Protein AF-A0A1H9WX86-F1 (afdb_monomer_lite)

Sequence (57 aa):
MIPRYALCTGGTRDGKRYPLHREIRPGYEFTWDGSTYRVIRRVVQTGAGPMWVATAA

Foldseek 3Di:
DQWEWEQEPDDPRHRDIDTDPDDDDQQDWDDDPNFIWGWHDWDQDPPRGIYTYTYGD

Secondary structure (DSSP, 8-state):
-PPEEEEEESSTTTTPEEEE-S---TT-EEEETTEEEEEEEEEEETTTEEEEEEEE-

pLDDT: mean 77.75, std 9.81, range [51.97, 89.38]

Structure (mmCIF, N/CA/C/O backbone):
data_AF-A0A1H9WX86-F1
#
_entry.id   AF-A0A1H9WX86-F1
#
loop_
_atom_site.group_PDB
_atom_site.id
_atom_site.type_symbol
_atom_site.label_atom_id
_atom_site.label_alt_id
_atom_site.label_comp_id
_atom_site.label_asym_id
_atom_site.label_entity_id
_atom_site.label_seq_id
_atom_site.pdbx_PDB_ins_code
_atom_site.Cartn_x
_atom_site.Cartn_y
_atom_site.Cartn_z
_atom_site.occupancy
_atom_site.B_iso_or_equiv
_atom_site.auth_seq_id
_atom_site.auth_comp_id
_atom_site.auth_asym_id
_atom_site.auth_atom_id
_atom_site.pdbx_PDB_model_num
ATOM 1 N N . MET A 1 1 ? -7.650 17.298 7.432 1.00 53.06 1 MET A N 1
ATOM 2 C CA . MET A 1 1 ? -7.475 16.189 6.467 1.00 53.06 1 MET A CA 1
ATOM 3 C C . MET A 1 1 ? -6.948 14.998 7.259 1.00 53.06 1 MET A C 1
ATOM 5 O O . MET A 1 1 ? -5.888 15.136 7.84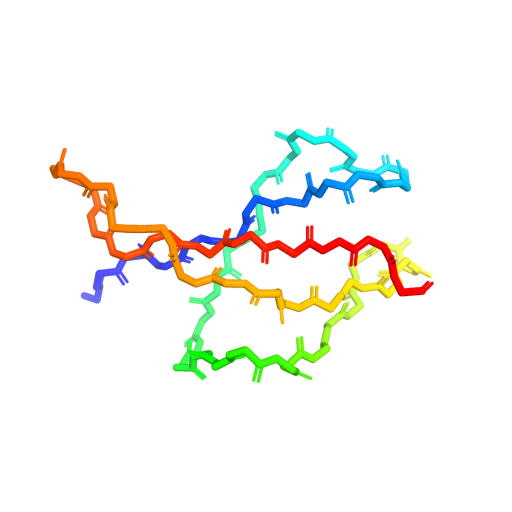8 1.00 53.06 1 MET A O 1
ATOM 9 N N . ILE A 1 2 ? -7.702 13.902 7.408 1.00 57.22 2 ILE A N 1
ATOM 10 C CA . ILE A 1 2 ? -7.215 12.730 8.164 1.00 57.22 2 ILE A CA 1
ATOM 11 C C . ILE A 1 2 ? -6.114 12.081 7.316 1.00 57.22 2 ILE A C 1
ATOM 13 O O . ILE A 1 2 ? -6.422 11.684 6.188 1.00 57.22 2 ILE A O 1
ATOM 17 N N . PRO A 1 3 ? -4.855 12.011 7.785 1.00 55.78 3 PRO A N 1
ATOM 18 C CA . PRO A 1 3 ? -3.791 11.408 7.003 1.00 55.78 3 PRO A CA 1
ATOM 19 C C . PRO A 1 3 ? -4.089 9.916 6.828 1.00 55.78 3 PRO A C 1
ATOM 21 O O . PRO A 1 3 ? -4.325 9.189 7.791 1.00 55.78 3 PRO A O 1
ATOM 24 N N . ARG A 1 4 ? -4.146 9.473 5.573 1.00 74.62 4 ARG A N 1
ATOM 25 C CA . ARG A 1 4 ? -4.381 8.078 5.195 1.00 74.62 4 ARG A CA 1
ATOM 26 C C . ARG A 1 4 ? -3.022 7.479 4.873 1.00 74.62 4 ARG A C 1
ATOM 28 O O . ARG A 1 4 ? -2.246 8.106 4.163 1.00 74.62 4 ARG A O 1
ATOM 35 N N . TYR A 1 5 ? -2.721 6.290 5.373 1.00 79.94 5 TYR A N 1
ATOM 36 C CA . TYR A 1 5 ? -1.433 5.637 5.121 1.00 79.94 5 TYR A CA 1
ATOM 37 C C . TYR A 1 5 ? -1.652 4.247 4.539 1.00 79.94 5 TYR A C 1
ATOM 39 O O . TYR A 1 5 ? -2.554 3.539 4.983 1.00 79.94 5 TYR A O 1
ATOM 47 N N . ALA A 1 6 ? -0.813 3.848 3.586 1.00 82.19 6 ALA A N 1
ATOM 48 C CA . ALA A 1 6 ? -0.670 2.459 3.170 1.00 82.19 6 ALA A CA 1
ATOM 49 C C . ALA A 1 6 ? 0.581 1.860 3.817 1.00 82.19 6 ALA A C 1
ATOM 51 O O . ALA A 1 6 ? 1.665 2.421 3.690 1.00 82.19 6 ALA A O 1
ATOM 52 N N . LEU A 1 7 ? 0.440 0.734 4.511 1.00 85.75 7 LEU A N 1
ATOM 53 C CA . LEU A 1 7 ? 1.552 -0.117 4.907 1.00 85.75 7 LEU A CA 1
ATOM 54 C C . LEU A 1 7 ? 1.953 -0.967 3.705 1.00 85.75 7 LEU A C 1
ATOM 56 O O . LEU A 1 7 ? 1.146 -1.770 3.237 1.00 85.75 7 LEU 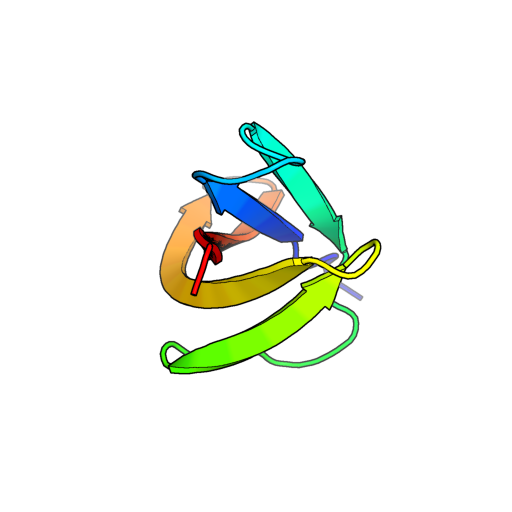A O 1
ATOM 60 N N . CYS A 1 8 ? 3.174 -0.791 3.220 1.00 84.69 8 CYS A N 1
ATOM 61 C CA . CYS A 1 8 ? 3.728 -1.637 2.175 1.00 84.69 8 CYS A CA 1
ATOM 62 C C . CYS A 1 8 ? 4.223 -2.953 2.784 1.00 84.69 8 CYS A C 1
ATOM 64 O O . CYS A 1 8 ? 4.901 -2.954 3.810 1.00 84.69 8 CYS A O 1
ATOM 66 N N . THR A 1 9 ? 3.851 -4.066 2.159 1.00 80.31 9 THR A N 1
ATOM 67 C CA . THR A 1 9 ? 4.181 -5.434 2.573 1.00 80.31 9 THR A CA 1
ATOM 68 C C . THR A 1 9 ? 4.760 -6.203 1.386 1.00 80.31 9 THR A C 1
ATOM 70 O O . THR A 1 9 ? 4.121 -6.340 0.346 1.00 80.31 9 THR A O 1
ATOM 73 N N . GLY A 1 10 ? 5.984 -6.693 1.512 1.00 70.94 10 GLY A N 1
ATOM 74 C CA . GLY A 1 10 ? 6.780 -7.232 0.414 1.00 70.94 10 GLY A CA 1
ATOM 75 C C . GLY A 1 10 ? 7.510 -6.154 -0.398 1.00 70.94 10 GLY A C 1
ATOM 76 O O . GLY A 1 10 ? 7.182 -4.968 -0.346 1.00 70.94 10 GLY A O 1
ATOM 77 N N . GLY A 1 11 ? 8.521 -6.583 -1.156 1.00 72.25 11 GLY A N 1
ATOM 78 C CA . GLY A 1 11 ? 9.361 -5.709 -1.977 1.00 72.25 11 GLY A CA 1
ATOM 79 C C . GLY A 1 11 ? 10.362 -4.865 -1.177 1.00 72.25 11 GLY A C 1
ATOM 80 O O . GLY A 1 11 ? 10.665 -5.127 -0.016 1.00 72.25 11 GLY A O 1
ATOM 81 N N . THR A 1 12 ? 10.889 -3.823 -1.817 1.00 75.31 12 THR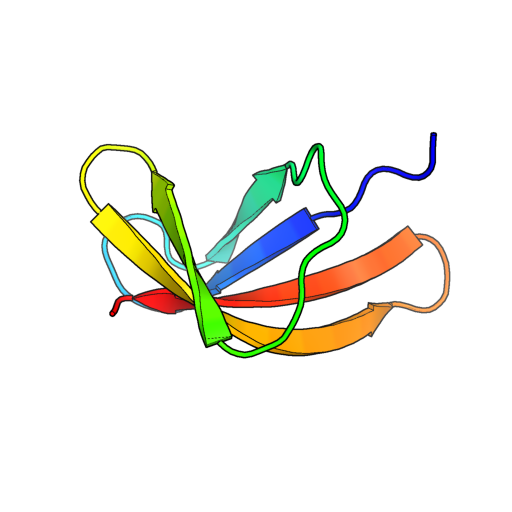 A N 1
ATOM 82 C CA . THR A 1 12 ? 12.005 -2.997 -1.316 1.00 75.31 12 THR A CA 1
ATOM 83 C C . THR A 1 12 ? 11.635 -2.098 -0.126 1.00 75.31 12 THR A C 1
ATOM 85 O O . THR A 1 12 ? 12.511 -1.573 0.560 1.00 75.31 12 THR A O 1
ATOM 88 N N . ARG A 1 13 ? 10.338 -1.866 0.117 1.00 75.25 13 ARG A N 1
ATOM 89 C 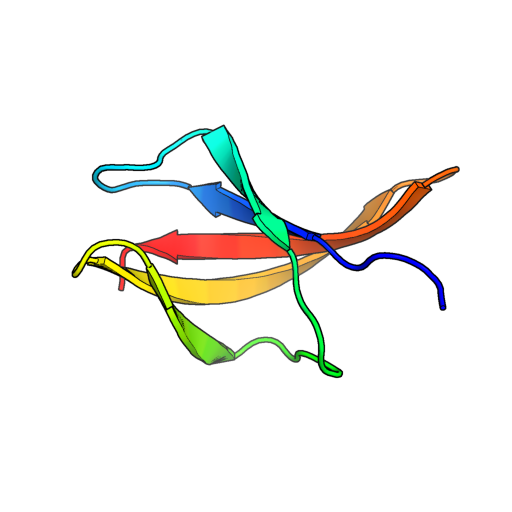CA . ARG A 1 13 ? 9.820 -0.993 1.189 1.00 75.25 13 ARG A CA 1
ATOM 90 C C . ARG A 1 13 ? 8.891 -1.744 2.148 1.00 75.25 13 ARG A C 1
ATOM 92 O O . ARG A 1 13 ? 7.944 -1.150 2.666 1.00 75.25 13 ARG A O 1
ATOM 99 N N . ASP A 1 14 ? 9.173 -3.020 2.396 1.00 81.19 14 ASP A N 1
ATOM 100 C CA . ASP A 1 14 ? 8.452 -3.813 3.394 1.00 81.19 14 ASP A CA 1
ATOM 101 C C . ASP A 1 14 ? 8.434 -3.115 4.770 1.00 81.19 14 ASP A C 1
ATOM 103 O O . ASP A 1 14 ? 9.429 -2.546 5.226 1.00 81.19 14 ASP A O 1
ATOM 107 N N . GLY A 1 15 ? 7.256 -3.066 5.392 1.00 80.38 15 GLY A N 1
ATOM 108 C CA . GLY A 1 15 ? 7.023 -2.429 6.688 1.00 80.38 15 GLY A CA 1
ATOM 109 C C . GLY A 1 15 ? 6.977 -0.895 6.671 1.00 80.38 15 GLY A C 1
ATOM 110 O O . GLY A 1 15 ? 6.705 -0.281 7.708 1.00 80.38 15 GLY A O 1
ATOM 111 N N . LYS A 1 16 ? 7.204 -0.234 5.526 1.00 84.94 16 LYS A N 1
ATOM 112 C CA . LYS A 1 16 ? 7.163 1.235 5.442 1.00 84.94 16 LYS A 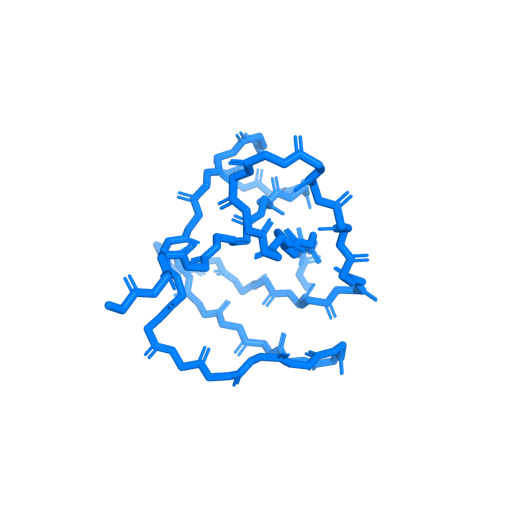CA 1
ATOM 113 C C . LYS A 1 16 ? 5.755 1.761 5.160 1.00 84.94 16 LYS A C 1
ATOM 115 O O . LYS A 1 16 ? 4.927 1.102 4.537 1.00 84.94 16 LYS A O 1
ATOM 120 N N . ARG A 1 17 ? 5.489 2.990 5.621 1.00 83.00 17 ARG A N 1
ATOM 121 C CA . ARG A 1 17 ? 4.208 3.685 5.425 1.00 83.00 17 ARG A CA 1
ATOM 122 C C . ARG A 1 17 ? 4.314 4.697 4.292 1.00 83.00 17 ARG A C 1
ATOM 124 O O . ARG A 1 17 ? 5.157 5.589 4.351 1.00 83.00 17 ARG A O 1
ATOM 131 N N . TYR A 1 18 ? 3.429 4.584 3.312 1.00 82.12 18 TYR A N 1
ATOM 132 C CA . TYR A 1 18 ? 3.286 5.541 2.225 1.00 82.12 18 TYR A CA 1
ATOM 133 C C . TYR A 1 18 ? 2.076 6.459 2.487 1.00 82.12 18 TYR A C 1
ATOM 135 O O . TYR A 1 18 ? 0.972 5.948 2.716 1.00 82.12 18 TYR A O 1
ATOM 143 N N . PRO A 1 19 ? 2.251 7.794 2.515 1.00 79.81 19 PRO A N 1
ATOM 144 C CA . PRO A 1 19 ? 1.149 8.728 2.710 1.00 79.81 19 PRO A CA 1
ATOM 145 C C . PRO A 1 19 ? 0.235 8.747 1.482 1.00 79.81 19 PRO A C 1
ATOM 147 O O . PRO A 1 19 ? 0.664 8.915 0.343 1.00 79.81 19 PRO A O 1
ATOM 150 N N . LEU A 1 20 ? -1.059 8.584 1.723 1.00 75.56 20 LEU A N 1
ATOM 151 C CA . LEU A 1 20 ? -2.091 8.557 0.702 1.00 75.56 20 LEU A CA 1
ATOM 152 C C . LEU A 1 20 ? -2.826 9.896 0.695 1.00 75.56 20 LEU A C 1
ATOM 154 O O . LEU A 1 20 ? -3.574 10.225 1.615 1.00 75.56 20 LEU A O 1
ATOM 158 N N . HIS A 1 21 ? -2.633 10.661 -0.377 1.00 69.69 21 HIS A N 1
ATOM 159 C CA . HIS A 1 21 ? -3.239 11.986 -0.541 1.00 69.69 21 HIS A CA 1
ATOM 160 C C . HIS A 1 21 ? -4.670 11.945 -1.115 1.00 69.69 21 HIS A C 1
ATOM 162 O O . HIS A 1 21 ? -5.357 12.963 -1.123 1.00 69.69 21 HIS A O 1
ATOM 168 N N . ARG A 1 22 ? -5.148 10.775 -1.567 1.00 71.44 22 ARG A N 1
ATOM 169 C CA . ARG A 1 22 ? -6.470 10.573 -2.195 1.00 71.44 22 ARG A CA 1
ATOM 170 C C . ARG A 1 22 ? -7.267 9.446 -1.534 1.00 71.44 22 ARG A C 1
ATOM 172 O O . ARG A 1 22 ? -6.737 8.711 -0.703 1.00 71.44 22 ARG A O 1
ATOM 179 N N . GLU A 1 23 ? -8.563 9.348 -1.835 1.00 69.81 23 GLU A N 1
ATOM 180 C CA . GLU A 1 23 ? -9.362 8.177 -1.446 1.00 69.81 23 GLU A CA 1
ATOM 181 C C . GLU A 1 23 ? -8.847 6.949 -2.200 1.00 69.81 23 GLU A C 1
ATOM 183 O O . GLU A 1 23 ? -8.636 7.006 -3.410 1.00 69.81 23 GLU A O 1
ATOM 188 N N . ILE A 1 24 ? -8.595 5.861 -1.471 1.00 75.00 24 ILE A N 1
ATOM 189 C CA . ILE A 1 24 ? -7.990 4.644 -2.016 1.00 75.00 24 ILE A CA 1
ATOM 190 C C . ILE A 1 24 ? -8.926 3.477 -1.748 1.00 75.00 24 ILE A C 1
ATOM 192 O O . ILE A 1 24 ? -9.625 3.460 -0.737 1.00 75.00 24 ILE A O 1
ATOM 196 N N . ARG A 1 25 ? -8.967 2.525 -2.679 1.00 79.25 25 ARG A N 1
ATOM 197 C CA . ARG A 1 25 ? -9.795 1.320 -2.613 1.00 79.25 25 ARG A CA 1
ATOM 198 C C . ARG A 1 25 ? -8.925 0.078 -2.827 1.00 79.25 25 ARG A C 1
ATOM 200 O O . ARG A 1 25 ? -7.843 0.201 -3.405 1.00 79.25 25 ARG A O 1
ATOM 207 N N . PRO A 1 26 ? -9.374 -1.110 -2.387 1.00 82.94 26 PRO A N 1
ATOM 208 C CA . PRO A 1 26 ? -8.724 -2.361 -2.761 1.00 82.94 26 PRO A CA 1
ATOM 209 C C . PRO A 1 26 ? -8.614 -2.463 -4.286 1.00 82.94 26 PRO A C 1
ATOM 211 O O . PRO A 1 26 ? -9.553 -2.117 -4.999 1.00 82.94 26 PRO A O 1
ATOM 214 N N . GLY A 1 27 ? -7.461 -2.903 -4.773 1.00 83.38 27 GLY A N 1
ATOM 215 C CA . GLY A 1 27 ? -7.124 -2.959 -6.190 1.00 83.38 27 GLY A CA 1
ATOM 216 C C . GLY A 1 27 ? -6.389 -1.729 -6.719 1.00 83.38 27 GLY A C 1
ATOM 217 O O . GLY A 1 27 ? -5.854 -1.813 -7.814 1.00 83.38 27 GLY A O 1
ATOM 218 N N . TYR A 1 28 ? -6.318 -0.630 -5.963 1.00 86.44 28 TYR A N 1
ATOM 219 C CA . TYR A 1 28 ? -5.551 0.545 -6.369 1.00 86.44 28 TYR A CA 1
ATOM 220 C C . TYR A 1 28 ? -4.048 0.263 -6.351 1.00 86.44 28 TYR A C 1
ATOM 222 O O . TYR A 1 28 ? -3.521 -0.243 -5.359 1.00 86.44 28 TYR A O 1
ATOM 230 N N . GLU A 1 29 ? -3.362 0.652 -7.418 1.00 88.19 29 GLU A N 1
ATOM 231 C CA . GLU A 1 29 ? -1.921 0.489 -7.574 1.00 88.19 29 GLU A CA 1
ATOM 232 C C . GLU A 1 29 ? -1.216 1.843 -7.489 1.00 88.19 29 GLU A C 1
ATOM 234 O O . GLU A 1 29 ? -1.706 2.861 -7.982 1.00 88.19 29 GLU A O 1
ATOM 239 N N . PHE A 1 30 ? -0.062 1.870 -6.834 1.00 85.25 30 PHE A N 1
ATOM 240 C CA . PHE A 1 30 ? 0.810 3.036 -6.801 1.00 85.25 30 PHE A CA 1
ATOM 241 C C . PHE A 1 30 ? 2.266 2.623 -6.881 1.00 85.25 30 PHE A C 1
ATOM 243 O O . PHE A 1 30 ? 2.664 1.590 -6.352 1.00 85.25 30 PHE A O 1
ATOM 250 N N . THR A 1 31 ? 3.074 3.475 -7.495 1.00 86.44 31 THR A N 1
ATOM 251 C CA . THR A 1 31 ? 4.516 3.271 -7.577 1.00 86.44 31 THR A CA 1
ATOM 252 C C . THR A 1 31 ? 5.208 4.142 -6.539 1.00 86.44 31 THR A C 1
ATOM 254 O O . THR A 1 31 ? 4.967 5.347 -6.460 1.00 86.44 31 THR A O 1
ATOM 257 N N . TRP A 1 32 ? 6.076 3.533 -5.739 1.00 83.69 32 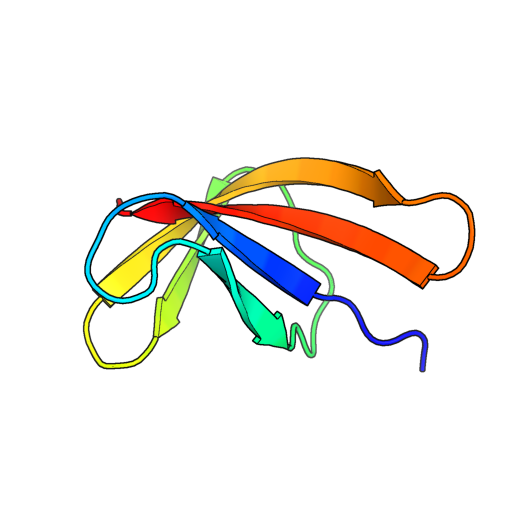TRP A N 1
ATOM 258 C CA . TRP A 1 32 ? 6.927 4.218 -4.775 1.00 83.69 32 TRP A CA 1
ATOM 259 C C . TRP A 1 32 ? 8.375 3.773 -4.974 1.00 83.69 32 TRP A C 1
ATOM 261 O O . TRP A 1 32 ? 8.659 2.577 -4.922 1.00 83.69 32 TRP A O 1
ATOM 271 N N . ASP A 1 33 ? 9.281 4.727 -5.224 1.00 81.50 33 ASP A N 1
ATOM 272 C CA . ASP A 1 33 ? 10.709 4.458 -5.468 1.00 81.50 33 ASP A CA 1
ATOM 273 C C . ASP A 1 33 ? 10.932 3.394 -6.570 1.00 81.50 33 ASP A C 1
ATOM 275 O O . ASP A 1 33 ? 11.780 2.514 -6.460 1.00 81.50 33 ASP A O 1
ATOM 279 N N . GLY A 1 34 ? 10.118 3.427 -7.631 1.00 82.69 34 GLY A N 1
ATOM 280 C CA . GLY A 1 34 ? 10.209 2.479 -8.750 1.00 82.69 34 GLY A CA 1
ATOM 281 C C . GLY A 1 34 ? 9.632 1.083 -8.481 1.00 82.69 34 GLY A C 1
ATOM 282 O O . GLY A 1 34 ? 9.630 0.254 -9.382 1.00 82.69 34 GLY A O 1
ATOM 283 N N . SER A 1 35 ? 9.108 0.813 -7.283 1.00 85.00 35 SER A N 1
ATOM 284 C CA . SER A 1 35 ? 8.376 -0.422 -6.974 1.00 85.00 35 SER A CA 1
ATOM 285 C C . SER A 1 35 ? 6.870 -0.171 -7.005 1.00 85.00 35 SER A C 1
ATOM 287 O O . SER A 1 35 ? 6.393 0.791 -6.401 1.00 85.00 35 SER A O 1
ATOM 289 N N . THR A 1 36 ? 6.117 -1.027 -7.692 1.00 88.81 36 THR A N 1
ATOM 290 C CA . THR A 1 36 ? 4.652 -0.948 -7.738 1.00 88.81 36 THR A CA 1
ATOM 291 C C . THR A 1 36 ? 4.048 -1.737 -6.586 1.00 88.81 36 THR A C 1
ATOM 293 O O . THR A 1 36 ? 4.423 -2.877 -6.327 1.00 88.81 36 THR A O 1
ATOM 296 N N . TYR A 1 37 ? 3.104 -1.116 -5.891 1.00 88.69 37 TYR A N 1
ATOM 297 C CA . TYR A 1 37 ? 2.366 -1.702 -4.788 1.00 88.69 37 TYR A CA 1
ATOM 298 C C . TYR A 1 37 ? 0.878 -1.665 -5.088 1.00 88.69 37 TYR A C 1
ATOM 300 O O . TYR A 1 37 ? 0.339 -0.631 -5.485 1.00 88.69 37 TYR A O 1
ATOM 308 N N . ARG A 1 38 ? 0.197 -2.773 -4.822 1.00 89.38 38 ARG A N 1
ATOM 309 C CA . ARG A 1 38 ? -1.246 -2.916 -4.955 1.00 89.38 38 ARG A CA 1
ATOM 310 C C . ARG A 1 38 ? -1.908 -2.977 -3.593 1.00 89.38 38 ARG A C 1
ATOM 312 O O . ARG A 1 38 ? -1.607 -3.835 -2.766 1.00 89.38 38 ARG A O 1
ATOM 319 N N . VAL A 1 39 ? -2.852 -2.078 -3.358 1.00 87.94 39 VAL A N 1
ATOM 320 C CA . VAL A 1 39 ? -3.666 -2.066 -2.145 1.00 87.94 39 VAL A CA 1
ATOM 321 C C . VAL A 1 39 ? -4.575 -3.284 -2.132 1.00 87.94 39 VAL A C 1
ATOM 323 O O . VAL A 1 39 ? -5.405 -3.460 -3.016 1.00 87.94 39 VAL A O 1
ATOM 326 N N . ILE A 1 40 ? -4.446 -4.112 -1.103 1.00 87.50 40 ILE A N 1
ATOM 327 C CA . ILE A 1 40 ? -5.194 -5.365 -0.959 1.00 87.50 40 ILE A CA 1
ATOM 328 C C . ILE A 1 40 ? -6.366 -5.224 0.006 1.00 87.50 40 ILE A C 1
ATOM 330 O O . ILE A 1 40 ? -7.427 -5.794 -0.229 1.00 87.50 40 ILE A O 1
ATOM 334 N N . ARG A 1 41 ? -6.223 -4.440 1.082 1.00 83.62 41 ARG A N 1
ATOM 335 C CA . ARG A 1 41 ? -7.312 -4.247 2.053 1.00 83.62 41 ARG A CA 1
ATOM 336 C C . ARG A 1 41 ? -7.189 -2.964 2.859 1.00 83.62 41 ARG A C 1
ATOM 338 O O . ARG A 1 41 ? -6.091 -2.446 3.060 1.00 83.62 41 ARG A O 1
ATOM 345 N N . ARG A 1 42 ? -8.326 -2.501 3.385 1.00 81.06 42 ARG A N 1
ATOM 346 C CA . ARG A 1 42 ? -8.378 -1.478 4.435 1.00 81.06 42 ARG A CA 1
ATOM 347 C C . ARG A 1 42 ? -8.173 -2.139 5.790 1.00 81.06 42 ARG A C 1
ATOM 349 O O . ARG A 1 42 ? -8.854 -3.109 6.105 1.00 81.06 42 ARG A O 1
ATOM 356 N N . VAL A 1 43 ? -7.296 -1.578 6.605 1.00 75.25 43 VAL A N 1
ATOM 357 C CA . VAL A 1 43 ? -7.171 -1.890 8.027 1.00 75.25 43 VAL A CA 1
ATOM 358 C C . VAL A 1 43 ? -7.724 -0.703 8.803 1.00 75.25 43 VAL A C 1
ATOM 360 O O . VAL A 1 43 ? -7.236 0.422 8.709 1.00 75.25 43 VAL A O 1
ATOM 363 N N . VAL A 1 44 ? -8.795 -0.934 9.554 1.00 67.12 44 VAL A N 1
ATOM 364 C CA . VAL A 1 44 ? -9.339 0.091 10.444 1.00 67.12 44 VAL A CA 1
ATOM 365 C C . VAL A 1 44 ? -8.442 0.125 11.675 1.00 67.12 44 VAL A C 1
ATOM 367 O O . VAL A 1 44 ? -8.557 -0.735 12.541 1.00 67.12 44 VAL A O 1
ATOM 370 N N . GLN A 1 45 ? -7.513 1.079 11.736 1.00 63.16 45 GLN A N 1
ATOM 371 C CA . GLN A 1 45 ? -6.727 1.287 12.944 1.00 63.16 45 GLN A CA 1
ATOM 372 C C . GLN A 1 45 ? -7.539 2.178 13.890 1.00 63.16 45 GLN A C 1
ATOM 374 O O . GLN A 1 45 ? -7.801 3.349 13.602 1.00 63.16 45 GLN A O 1
ATOM 379 N N . THR A 1 46 ? -7.973 1.616 15.016 1.00 51.97 46 THR A N 1
ATOM 380 C CA . THR A 1 46 ? -8.676 2.346 16.075 1.00 51.97 46 THR A CA 1
ATOM 381 C C . THR A 1 46 ? -7.739 3.404 16.663 1.00 51.97 46 THR A C 1
ATOM 383 O O . THR A 1 46 ? -6.779 3.068 17.350 1.00 51.97 46 THR A O 1
ATOM 386 N N . GLY A 1 47 ? -7.980 4.679 16.337 1.00 57.12 47 GLY A N 1
ATOM 387 C CA . GLY A 1 47 ? -7.284 5.844 16.907 1.00 57.12 47 GLY A CA 1
ATOM 388 C C . GLY A 1 47 ? -6.494 6.719 15.922 1.00 57.12 47 GLY A C 1
ATOM 389 O O . GLY A 1 47 ? -6.307 7.896 16.204 1.00 57.12 47 GLY A O 1
ATOM 390 N N . ALA A 1 48 ? -6.078 6.202 14.757 1.00 60.38 48 ALA A N 1
ATOM 391 C CA . ALA A 1 48 ? -5.212 6.933 13.808 1.00 60.38 48 ALA A CA 1
ATOM 392 C C . ALA A 1 48 ? -5.841 7.187 12.422 1.00 60.38 48 ALA A C 1
ATOM 394 O O . ALA A 1 48 ? -5.212 7.784 11.549 1.00 60.38 48 ALA A O 1
ATOM 395 N N . GLY A 1 49 ? -7.090 6.757 12.217 1.00 64.50 49 GLY A N 1
ATOM 396 C CA . GLY A 1 49 ? -7.777 6.835 10.928 1.00 64.50 49 GLY A CA 1
ATOM 397 C C . GLY A 1 49 ? -7.612 5.566 10.080 1.00 64.50 49 GLY A C 1
ATOM 398 O O . GLY A 1 49 ? -7.001 4.586 10.510 1.00 64.50 49 GLY A O 1
ATOM 399 N N . PRO A 1 50 ? -8.212 5.534 8.879 1.00 70.94 50 PRO A N 1
ATOM 400 C CA . PRO A 1 50 ? -8.166 4.360 8.018 1.00 70.94 50 PRO A CA 1
ATOM 401 C C . PRO A 1 50 ? -6.746 4.137 7.480 1.00 70.94 50 PRO A C 1
ATOM 403 O O . PRO A 1 50 ? -6.208 4.972 6.748 1.00 70.94 50 PRO A O 1
ATOM 406 N N . MET A 1 51 ? -6.168 2.984 7.812 1.00 80.12 51 MET A N 1
ATOM 407 C CA . MET A 1 51 ? -4.918 2.492 7.242 1.00 80.12 51 MET A CA 1
ATOM 408 C C . MET A 1 51 ? -5.234 1.522 6.099 1.00 80.12 51 MET A C 1
ATOM 410 O O . MET A 1 51 ? -6.295 0.902 6.055 1.00 80.12 51 MET A O 1
ATOM 414 N N . TRP A 1 52 ? -4.328 1.380 5.148 1.00 84.75 52 TRP A N 1
ATOM 415 C CA . TRP A 1 52 ? -4.431 0.430 4.047 1.00 84.75 52 TRP A CA 1
ATOM 416 C C . TRP A 1 52 ? -3.225 -0.494 4.070 1.00 84.75 52 TRP A C 1
ATOM 418 O O . TRP A 1 52 ? -2.169 -0.107 4.552 1.00 84.75 52 TRP A O 1
ATOM 428 N N . VAL A 1 53 ? -3.370 -1.711 3.564 1.00 86.81 53 VAL A N 1
ATOM 429 C CA . VAL A 1 53 ? -2.237 -2.606 3.315 1.00 86.81 53 VAL A CA 1
ATOM 430 C C . VAL A 1 53 ? -2.067 -2.698 1.814 1.00 86.81 53 VAL A C 1
ATOM 432 O O . VAL A 1 53 ? -3.031 -2.980 1.099 1.00 86.81 53 VAL A O 1
ATOM 435 N N . ALA A 1 54 ? -0.853 -2.435 1.356 1.00 87.62 54 ALA A N 1
ATOM 436 C CA . ALA A 1 54 ? -0.440 -2.607 -0.019 1.00 87.62 54 ALA A CA 1
ATOM 437 C C . ALA A 1 54 ? 0.641 -3.675 -0.085 1.00 87.62 54 ALA A C 1
ATOM 439 O O . ALA A 1 54 ? 1.502 -3.727 0.791 1.00 87.62 54 ALA A O 1
ATOM 440 N N . THR A 1 55 ? 0.594 -4.528 -1.098 1.00 87.19 55 THR A N 1
ATOM 441 C CA . THR A 1 55 ? 1.633 -5.526 -1.341 1.00 87.19 55 THR A CA 1
ATOM 442 C C . THR A 1 55 ? 2.363 -5.242 -2.639 1.00 87.19 55 THR A C 1
ATOM 444 O O . THR A 1 55 ? 1.783 -4.592 -3.505 1.00 87.19 55 THR A O 1
ATOM 447 N N . ALA A 1 56 ? 3.629 -5.644 -2.757 1.00 83.38 56 ALA A N 1
ATOM 448 C CA . ALA A 1 56 ? 4.343 -5.533 -4.026 1.00 83.38 56 ALA A CA 1
ATOM 449 C C . ALA A 1 56 ? 3.561 -6.294 -5.113 1.00 83.38 56 ALA A C 1
ATOM 451 O O . ALA A 1 56 ? 3.150 -7.433 -4.879 1.00 83.38 56 ALA A O 1
ATOM 452 N N . ALA A 1 57 ? 3.279 -5.614 -6.226 1.00 79.62 57 ALA A N 1
ATOM 453 C CA . ALA A 1 57 ? 2.560 -6.183 -7.365 1.00 79.62 57 ALA A CA 1
ATOM 454 C C . ALA A 1 57 ? 3.470 -7.089 -8.203 1.00 79.62 57 ALA A C 1
ATOM 456 O O . ALA A 1 57 ? 4.682 -6.779 -8.288 1.00 79.62 57 ALA A O 1
#

Radius of gyration: 10.39 Å; chains: 1; bounding box: 22×23×26 Å

Organism: NCBI:txid587636